Protein AF-A0A1G1Z8S8-F1 (afdb_monomer_lite)

Organism: NCBI:txid1797689

Foldseek 3Di:
DDDPVVVVVVVVVVLVVQLVVLVVLLCVLCVCVVVVVLVVDDPVVNVVSVVSNVVSVVSNVVSVVVVVVVVVVVVVVVVVVVD

Structure (mmCIF, N/CA/C/O backbone):
data_AF-A0A1G1Z8S8-F1
#
_entry.id   AF-A0A1G1Z8S8-F1
#
loop_
_atom_site.group_PDB
_atom_site.id
_atom_site.type_symbol
_atom_site.label_atom_id
_atom_site.label_alt_id
_atom_site.label_comp_id
_atom_site.label_asym_id
_atom_site.label_entity_id
_atom_site.label_seq_id
_atom_site.pdbx_PDB_ins_code
_atom_site.Cartn_x
_atom_site.Cartn_y
_atom_site.Cartn_z
_atom_site.occupancy
_atom_site.B_iso_or_equiv
_atom_site.auth_seq_id
_atom_site.auth_comp_id
_atom_site.auth_asym_id
_atom_site.auth_atom_id
_atom_site.pdbx_PDB_model_num
ATOM 1 N N . MET A 1 1 ? -16.894 22.712 24.497 1.00 42.72 1 MET A N 1
ATOM 2 C CA . MET A 1 1 ? -17.431 21.358 24.725 1.00 42.72 1 MET A CA 1
ATOM 3 C C . MET A 1 1 ? -17.263 20.643 23.403 1.00 42.72 1 MET A C 1
ATOM 5 O O . MET A 1 1 ? -17.942 21.034 22.467 1.00 42.72 1 MET A O 1
ATOM 9 N N . GLU A 1 2 ? -16.291 19.740 23.285 1.00 43.44 2 GLU A N 1
ATOM 10 C CA . GLU A 1 2 ? -16.157 18.913 22.077 1.00 43.44 2 GLU A CA 1
ATOM 11 C C . GLU A 1 2 ? -17.398 18.030 21.963 1.00 43.44 2 GLU A C 1
ATOM 13 O O . GLU A 1 2 ? -17.812 17.389 22.935 1.00 43.44 2 GLU A O 1
ATOM 18 N N . ASN A 1 3 ? -18.043 18.071 20.801 1.00 44.19 3 ASN A N 1
ATOM 19 C CA . ASN A 1 3 ? -19.206 17.251 20.524 1.00 44.19 3 ASN A CA 1
ATOM 20 C C . ASN A 1 3 ? -18.723 15.799 20.346 1.00 44.19 3 ASN A C 1
ATOM 22 O O . ASN A 1 3 ? -17.876 15.558 19.487 1.00 44.19 3 ASN A O 1
ATOM 26 N N . PRO A 1 4 ? -19.233 14.812 21.106 1.00 54.12 4 PRO A N 1
ATOM 27 C CA . PRO A 1 4 ? -18.753 13.429 21.030 1.00 54.12 4 PRO A CA 1
ATOM 28 C C . PRO A 1 4 ? -18.884 12.783 19.634 1.00 54.12 4 PRO A C 1
ATOM 30 O O . PRO A 1 4 ? -18.252 11.758 19.388 1.00 54.12 4 PRO A O 1
ATOM 33 N N . GLY A 1 5 ? -19.663 13.374 18.715 1.00 57.88 5 GLY A N 1
ATOM 34 C CA . GLY A 1 5 ? -19.733 12.962 17.308 1.00 57.88 5 GLY A CA 1
ATOM 35 C C . GLY A 1 5 ? -18.557 13.419 16.429 1.00 57.88 5 GLY A C 1
ATOM 36 O O . GLY A 1 5 ? -18.227 12.728 15.469 1.00 57.88 5 GLY A O 1
ATOM 37 N N . GLU A 1 6 ? -17.882 14.523 16.765 1.00 57.16 6 GLU A N 1
ATOM 38 C CA . GLU A 1 6 ? -16.802 15.094 15.936 1.00 57.16 6 GLU A CA 1
ATOM 39 C C . GLU A 1 6 ? -15.552 14.196 15.934 1.00 57.16 6 GLU A C 1
ATOM 41 O O . GLU A 1 6 ? -14.972 13.939 14.881 1.00 57.16 6 GLU A O 1
ATOM 46 N N . GLY A 1 7 ? -15.200 13.604 17.082 1.00 65.00 7 GLY A N 1
ATOM 47 C CA . GLY A 1 7 ? -14.021 12.734 17.191 1.00 65.00 7 GLY A CA 1
ATOM 48 C C . GLY A 1 7 ? -14.121 11.428 16.388 1.00 65.00 7 GLY A C 1
ATOM 49 O O . GLY A 1 7 ? -13.133 10.977 15.814 1.00 65.00 7 GLY A O 1
ATOM 50 N N . GLN A 1 8 ? -15.311 10.818 16.294 1.00 69.38 8 GLN A N 1
ATOM 51 C CA . GLN A 1 8 ? -15.499 9.599 15.490 1.00 69.38 8 GLN A CA 1
ATOM 52 C C . GLN A 1 8 ? -15.477 9.887 13.988 1.00 69.38 8 GLN A C 1
ATOM 54 O O . GLN A 1 8 ? -14.875 9.126 13.228 1.00 69.38 8 GLN A O 1
ATOM 59 N N . GLU A 1 9 ? -16.105 10.980 13.549 1.00 74.25 9 GLU A N 1
ATOM 60 C CA . GLU A 1 9 ? -16.058 11.385 12.143 1.00 74.25 9 GLU A CA 1
ATOM 61 C C . GLU A 1 9 ? -14.629 11.729 11.701 1.00 74.25 9 GLU A C 1
ATOM 63 O O . GLU A 1 9 ? -14.206 11.324 10.610 1.00 74.25 9 GLU A O 1
ATOM 68 N N . ASP A 1 10 ? -13.853 12.387 12.566 1.00 82.44 10 ASP A N 1
ATOM 69 C CA . ASP A 1 10 ? -12.445 12.683 12.310 1.00 82.44 10 ASP A CA 1
ATOM 70 C C . ASP A 1 10 ? -11.588 11.413 12.247 1.00 82.44 10 ASP A C 1
ATOM 72 O O . ASP A 1 10 ? -10.782 11.263 11.322 1.00 82.44 10 ASP A O 1
ATOM 76 N N . HIS A 1 11 ? -11.811 10.439 13.134 1.00 81.62 11 HIS A N 1
ATOM 77 C CA . HIS A 1 11 ? -11.124 9.143 13.073 1.00 81.62 11 HIS A CA 1
ATOM 78 C C . HIS A 1 11 ? -11.415 8.390 11.767 1.00 81.62 11 HIS A C 1
ATOM 80 O O . HIS A 1 11 ? -10.491 7.907 11.108 1.00 81.62 11 HIS A O 1
ATOM 86 N N . LEU A 1 12 ? -12.679 8.338 11.332 1.00 86.38 12 LEU A N 1
ATOM 87 C CA . LEU A 1 12 ? -13.056 7.696 10.068 1.00 86.38 12 LEU A CA 1
ATOM 88 C C . LEU A 1 12 ? -12.455 8.419 8.853 1.00 86.38 12 LEU A C 1
ATOM 90 O O . LEU A 1 12 ? -12.038 7.781 7.880 1.00 86.38 12 LEU A O 1
ATOM 94 N N . ARG A 1 13 ? -12.368 9.754 8.899 1.00 89.56 13 ARG A N 1
ATOM 95 C CA . ARG A 1 13 ? -11.717 10.557 7.857 1.00 89.56 13 ARG A CA 1
ATOM 96 C C . ARG A 1 13 ? -10.218 10.264 7.777 1.00 89.56 13 ARG A C 1
ATOM 98 O O . ARG A 1 13 ? -9.702 10.089 6.668 1.00 89.56 13 ARG A O 1
ATOM 105 N N . VAL A 1 14 ? -9.536 10.192 8.919 1.00 89.81 14 VAL A N 1
ATOM 106 C CA . VAL A 1 14 ? -8.108 9.851 9.004 1.00 89.81 14 VAL A CA 1
ATOM 107 C C . VAL A 1 14 ? -7.867 8.439 8.481 1.00 89.81 14 VAL A C 1
ATOM 109 O O . VAL A 1 14 ? -7.022 8.253 7.605 1.00 89.81 14 VAL A O 1
ATOM 112 N N . LEU A 1 15 ? -8.667 7.462 8.910 1.00 91.56 15 LEU A N 1
ATOM 113 C CA . LEU A 1 15 ? -8.597 6.089 8.415 1.00 91.56 15 LEU A CA 1
ATOM 114 C C . LEU A 1 15 ? -8.749 6.031 6.889 1.00 91.56 15 LEU A C 1
ATOM 116 O O . LEU A 1 15 ? -7.922 5.440 6.194 1.00 91.56 15 LEU A O 1
ATOM 120 N N . LYS A 1 16 ? -9.763 6.706 6.336 1.00 93.62 16 LYS A N 1
ATOM 121 C CA . LYS A 1 16 ? -9.973 6.785 4.883 1.00 93.62 16 LYS A CA 1
ATOM 122 C C . LYS A 1 16 ? -8.748 7.347 4.159 1.00 93.62 16 LYS A C 1
ATOM 124 O O . LYS A 1 16 ? -8.373 6.832 3.105 1.00 93.62 16 LYS A O 1
ATOM 129 N N . HIS A 1 17 ? -8.138 8.408 4.685 1.00 94.00 17 HIS A N 1
ATOM 130 C CA . HIS A 1 17 ? -6.922 8.985 4.112 1.00 94.00 17 HIS A CA 1
ATOM 131 C C . HIS A 1 17 ? -5.744 7.998 4.164 1.00 94.00 17 HIS A C 1
ATOM 133 O O . HIS A 1 17 ? -5.049 7.798 3.159 1.00 94.00 17 HIS A O 1
ATOM 139 N N . ASN A 1 18 ? -5.564 7.341 5.309 1.00 94.31 18 ASN A N 1
ATOM 140 C CA . ASN A 1 18 ? -4.475 6.403 5.553 1.00 94.31 18 ASN A CA 1
ATOM 141 C C . ASN A 1 18 ? -4.580 5.153 4.681 1.00 94.31 18 ASN A C 1
ATOM 143 O O . ASN A 1 18 ? -3.560 4.704 4.181 1.00 94.31 18 ASN A O 1
ATOM 147 N N . LEU A 1 19 ? -5.788 4.651 4.404 1.00 96.75 19 LEU A N 1
ATOM 148 C CA . LEU A 1 19 ? -6.011 3.550 3.459 1.00 96.75 19 LEU A CA 1
ATOM 149 C C . LEU A 1 19 ? -5.828 3.993 1.996 1.00 96.75 19 LEU A C 1
ATOM 151 O O . LEU A 1 19 ? -5.261 3.272 1.173 1.00 96.75 19 LEU A O 1
ATOM 155 N N . LYS A 1 20 ? -6.291 5.202 1.642 1.00 97.00 20 LYS A N 1
ATOM 156 C CA . LYS A 1 20 ? -6.225 5.715 0.262 1.00 97.00 20 LYS A CA 1
ATOM 157 C C . LYS A 1 20 ? -4.787 5.900 -0.225 1.00 97.00 20 LYS A C 1
ATOM 159 O O . LYS A 1 20 ? -4.518 5.696 -1.411 1.00 97.00 20 LYS A O 1
ATOM 164 N N . THR A 1 21 ? -3.883 6.307 0.658 1.00 97.38 21 THR A N 1
ATOM 165 C CA . THR A 1 21 ? -2.484 6.600 0.321 1.00 97.38 21 THR A CA 1
ATOM 166 C C . THR A 1 21 ? -1.732 5.379 -0.242 1.00 97.38 21 THR A C 1
ATOM 168 O O . THR A 1 21 ? -1.354 5.432 -1.417 1.00 97.38 21 THR A O 1
ATOM 171 N N . PRO A 1 22 ? -1.566 4.257 0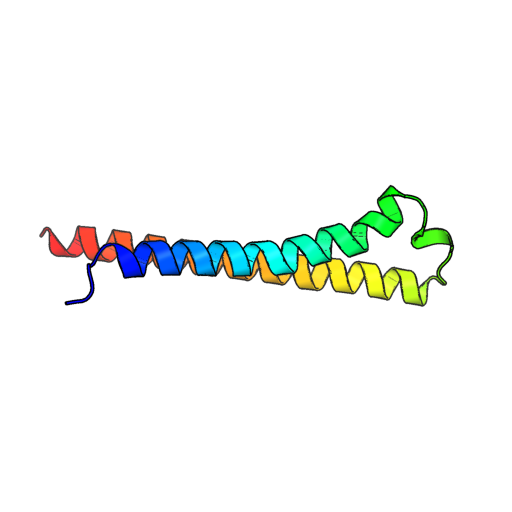.491 1.00 97.75 22 PRO A N 1
ATOM 172 C CA . PRO A 1 22 ? -0.905 3.060 -0.027 1.00 97.75 22 PRO A CA 1
ATOM 173 C C . PRO A 1 22 ? -1.653 2.474 -1.228 1.00 97.75 22 PRO A C 1
ATOM 175 O O . PRO A 1 22 ? -1.019 2.107 -2.214 1.00 97.75 22 PRO A O 1
ATOM 178 N N . LEU A 1 23 ? -2.993 2.492 -1.235 1.00 98.50 23 LEU A N 1
ATOM 179 C CA . LEU A 1 23 ? -3.781 2.037 -2.385 1.00 98.50 23 LEU A CA 1
ATOM 180 C C . LEU A 1 23 ? -3.476 2.836 -3.664 1.00 98.50 23 LEU A C 1
ATOM 182 O O . LEU A 1 23 ? -3.388 2.270 -4.755 1.00 98.50 23 LEU A O 1
ATOM 186 N N . THR A 1 24 ? -3.307 4.155 -3.547 1.00 98.38 24 THR A N 1
ATOM 187 C CA . THR A 1 24 ? -2.945 5.015 -4.684 1.00 98.38 24 THR A CA 1
ATOM 188 C C . THR A 1 24 ? -1.573 4.631 -5.231 1.00 98.38 24 THR A C 1
ATOM 190 O O . THR A 1 24 ? -1.406 4.543 -6.447 1.00 98.38 24 THR A O 1
ATOM 193 N N . VAL A 1 25 ? -0.616 4.331 -4.349 1.00 98.44 25 VAL A N 1
ATOM 194 C CA . VAL A 1 25 ? 0.733 3.893 -4.728 1.00 98.44 25 VAL A CA 1
ATOM 195 C C . VAL A 1 25 ? 0.708 2.527 -5.418 1.00 98.44 25 VAL A C 1
ATOM 197 O O . VAL A 1 25 ? 1.288 2.391 -6.496 1.00 98.44 25 VAL A O 1
ATOM 200 N N . VAL A 1 26 ? -0.013 1.545 -4.860 1.00 98.62 26 VAL A N 1
ATOM 201 C CA . VAL A 1 26 ? -0.199 0.212 -5.467 1.00 98.62 26 VAL A CA 1
ATOM 202 C C . VAL A 1 26 ? -0.742 0.351 -6.887 1.00 98.62 26 VAL A C 1
ATOM 204 O O . VAL A 1 26 ? -0.148 -0.149 -7.843 1.00 98.62 26 VAL A O 1
ATOM 207 N N . LYS A 1 27 ? -1.843 1.093 -7.049 1.00 98.44 27 LYS A N 1
ATOM 208 C CA . LYS A 1 27 ? -2.459 1.320 -8.362 1.00 98.44 27 LYS A CA 1
ATOM 209 C C . LYS A 1 27 ? -1.519 2.051 -9.320 1.00 98.44 27 LYS A C 1
ATOM 211 O O . LYS A 1 27 ? -1.490 1.714 -10.500 1.00 98.44 27 LYS A O 1
ATOM 216 N N . GLY A 1 28 ? -0.763 3.031 -8.825 1.00 98.31 28 GLY A N 1
ATOM 217 C CA . GLY A 1 28 ? 0.208 3.790 -9.607 1.00 98.31 28 GLY A CA 1
ATOM 218 C C . GLY A 1 28 ? 1.292 2.894 -10.200 1.00 98.31 28 GLY A C 1
ATOM 219 O O . GLY A 1 28 ? 1.461 2.872 -11.417 1.00 98.31 28 GLY A O 1
ATOM 220 N N . TYR A 1 29 ? 1.969 2.093 -9.376 1.00 98.31 29 TYR A N 1
ATOM 221 C CA . TYR A 1 29 ? 3.012 1.187 -9.866 1.00 98.31 29 TYR A CA 1
ATOM 222 C C . TYR A 1 29 ? 2.456 0.081 -10.769 1.00 98.31 29 TYR A C 1
ATOM 224 O O . TYR A 1 29 ? 3.016 -0.172 -11.833 1.00 98.31 29 TYR A O 1
ATOM 232 N N . LEU A 1 30 ? 1.324 -0.536 -10.418 1.00 98.12 30 LEU A N 1
ATOM 233 C CA . LEU A 1 30 ? 0.724 -1.582 -11.256 1.00 98.12 30 LEU 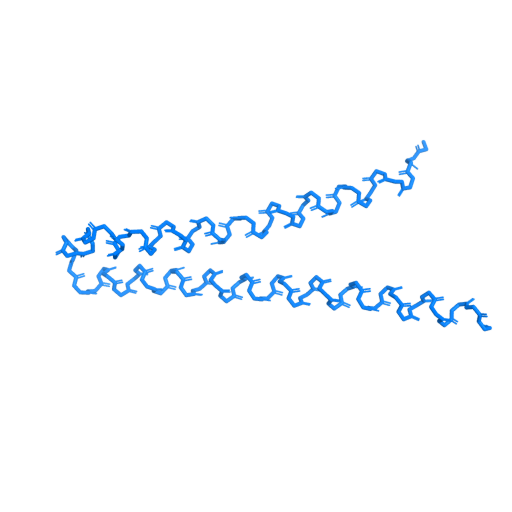A CA 1
ATOM 234 C C . LEU A 1 30 ? 0.171 -1.044 -12.587 1.00 98.12 30 LEU A C 1
ATOM 236 O O . LEU A 1 30 ? 0.063 -1.797 -13.556 1.00 98.12 30 LEU A O 1
ATOM 240 N N . SER A 1 31 ? -0.110 0.261 -12.686 1.00 98.19 31 SER A N 1
ATOM 241 C CA . SER A 1 31 ? -0.527 0.882 -13.950 1.00 98.19 31 SER A CA 1
ATOM 242 C C . SER A 1 31 ? 0.529 0.766 -15.055 1.00 98.19 31 SER A C 1
ATOM 244 O O . SER A 1 31 ? 0.166 0.736 -16.231 1.00 98.19 31 SER A O 1
ATOM 246 N N . PHE A 1 32 ? 1.814 0.620 -14.703 1.00 97.94 32 PHE A N 1
ATOM 247 C CA . PHE A 1 32 ? 2.871 0.397 -15.688 1.00 97.94 32 PHE A CA 1
ATOM 248 C C . PHE A 1 32 ? 2.693 -0.923 -16.441 1.00 97.94 32 PHE A C 1
ATOM 250 O O . PHE A 1 32 ? 2.925 -0.943 -17.644 1.00 97.94 32 PHE A O 1
ATOM 257 N N . TRP A 1 33 ? 2.252 -1.990 -15.766 1.00 97.75 33 TRP A N 1
ATOM 258 C CA . TRP A 1 33 ? 1.945 -3.277 -16.405 1.00 97.75 33 TRP A CA 1
ATOM 259 C C . TRP A 1 33 ? 0.616 -3.245 -17.139 1.00 97.75 33 TRP A C 1
ATOM 261 O O . TRP A 1 33 ? 0.510 -3.787 -18.228 1.00 97.75 33 TRP A O 1
ATOM 271 N N . LYS A 1 34 ? -0.392 -2.568 -16.578 1.00 97.69 34 LYS A N 1
ATOM 272 C CA . LYS A 1 34 ? -1.695 -2.423 -17.239 1.00 97.69 34 LYS A CA 1
ATOM 273 C C . LYS A 1 34 ? -1.586 -1.756 -18.618 1.00 97.69 34 LYS A C 1
ATOM 275 O O . LYS A 1 34 ? -2.378 -2.063 -19.500 1.00 97.69 34 LYS A O 1
ATOM 280 N N . ASN A 1 35 ? -0.643 -0.827 -18.771 1.00 97.12 35 ASN A N 1
ATOM 281 C CA . ASN A 1 35 ? -0.464 -0.017 -19.977 1.00 97.12 35 ASN A CA 1
ATOM 282 C C . ASN A 1 35 ? 0.792 -0.412 -20.784 1.00 97.12 35 ASN A C 1
ATOM 284 O O . ASN A 1 35 ? 1.302 0.428 -21.529 1.00 97.12 35 ASN A O 1
ATOM 288 N N . ASP A 1 36 ? 1.369 -1.600 -20.547 1.00 97.31 36 ASP A N 1
ATOM 289 C CA . ASP A 1 36 ? 2.615 -2.113 -21.162 1.00 97.31 36 ASP A CA 1
ATOM 290 C C . ASP A 1 36 ? 3.837 -1.170 -21.081 1.00 97.31 36 ASP A C 1
ATOM 292 O O . ASP A 1 36 ? 4.867 -1.340 -21.739 1.00 97.31 36 ASP A O 1
ATOM 296 N N . SER A 1 37 ? 3.757 -0.141 -20.238 1.00 96.62 37 SER A N 1
ATOM 297 C CA . SER A 1 37 ? 4.794 0.875 -20.068 1.00 96.62 37 SER A CA 1
ATOM 298 C C . SER A 1 37 ? 5.981 0.345 -19.265 1.00 96.62 37 SER A C 1
ATOM 300 O O . SER A 1 37 ? 7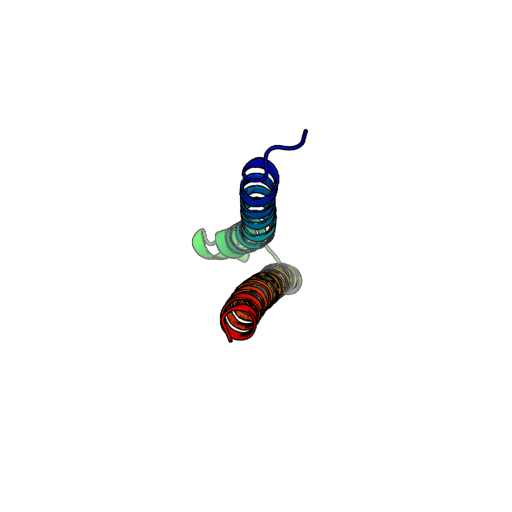.078 0.894 -19.363 1.00 96.62 37 SER A O 1
ATOM 302 N N . ASN A 1 38 ? 5.792 -0.747 -18.515 1.00 96.38 38 ASN A N 1
ATOM 303 C CA . ASN A 1 38 ? 6.853 -1.467 -17.810 1.00 96.38 38 ASN A CA 1
ATOM 304 C C . ASN A 1 38 ? 7.974 -1.937 -18.762 1.00 96.38 38 ASN A C 1
ATOM 306 O O . ASN A 1 38 ? 9.134 -1.969 -18.354 1.00 96.38 38 ASN A O 1
ATOM 310 N N . LEU A 1 39 ? 7.652 -2.240 -20.028 1.00 96.44 39 LEU A N 1
ATOM 311 C CA . LEU A 1 39 ? 8.605 -2.724 -21.038 1.00 96.44 39 LEU A CA 1
ATOM 312 C C . LEU A 1 39 ? 9.694 -1.699 -21.388 1.00 96.44 39 LEU A C 1
ATOM 314 O O . LEU A 1 39 ? 10.753 -2.065 -21.890 1.00 96.44 39 LEU A O 1
ATOM 318 N N . ARG A 1 40 ? 9.464 -0.414 -21.087 1.00 97.12 40 ARG A N 1
ATOM 319 C CA . ARG A 1 40 ? 10.441 0.670 -21.289 1.00 97.12 40 ARG A CA 1
ATOM 320 C C . ARG A 1 40 ? 11.547 0.687 -20.233 1.00 97.12 40 ARG A C 1
ATOM 322 O O . ARG A 1 40 ? 12.507 1.441 -20.367 1.00 97.12 40 ARG A O 1
ATOM 329 N N . PHE A 1 41 ? 11.409 -0.104 -19.172 1.00 96.69 41 PHE A N 1
ATOM 330 C CA . PHE A 1 41 ? 12.328 -0.114 -18.041 1.00 96.69 41 PHE A CA 1
ATOM 331 C C . PHE A 1 41 ? 13.157 -1.404 -18.010 1.00 96.69 41 PHE A C 1
ATOM 333 O O . PHE A 1 41 ? 12.631 -2.479 -18.303 1.00 96.69 41 PHE A O 1
ATOM 340 N N . PRO A 1 42 ? 14.436 -1.345 -17.595 1.00 98.06 42 PRO A N 1
ATOM 341 C CA . PRO A 1 42 ? 15.255 -2.543 -17.440 1.00 98.06 42 PRO A CA 1
ATOM 342 C C . PRO A 1 42 ? 14.699 -3.459 -16.333 1.00 98.06 42 PRO A C 1
ATOM 344 O O . PRO A 1 42 ? 14.072 -2.959 -15.390 1.00 98.06 42 PRO A O 1
ATOM 347 N N . PRO A 1 43 ? 14.983 -4.778 -16.360 1.00 97.81 43 PRO A N 1
ATOM 348 C CA . PRO A 1 43 ? 14.421 -5.743 -15.407 1.00 97.81 43 PRO A CA 1
ATOM 349 C C . PRO A 1 43 ? 14.608 -5.361 -13.933 1.00 97.81 43 PRO A C 1
ATOM 351 O O . PRO A 1 43 ? 13.689 -5.502 -13.127 1.00 97.81 43 PRO A O 1
ATOM 354 N N . LYS A 1 44 ? 15.770 -4.794 -13.576 1.00 97.94 44 LYS A N 1
ATOM 355 C CA . LYS A 1 44 ? 16.038 -4.304 -12.214 1.00 97.94 44 LYS A CA 1
ATOM 356 C C . LYS A 1 44 ? 15.024 -3.242 -11.775 1.00 97.94 44 LYS A C 1
ATOM 358 O O . LYS A 1 44 ? 14.536 -3.292 -10.651 1.00 97.94 44 LYS A O 1
ATOM 363 N N . LYS A 1 45 ? 14.667 -2.315 -12.669 1.00 97.88 45 LYS A N 1
ATOM 364 C CA . LYS A 1 45 ? 13.728 -1.232 -12.367 1.00 97.88 45 LYS A CA 1
ATOM 365 C C . LYS A 1 45 ? 12.281 -1.721 -12.315 1.00 97.88 45 LYS A C 1
ATOM 367 O O . LYS A 1 45 ? 11.526 -1.283 -11.454 1.00 97.88 45 LYS A O 1
ATOM 372 N N . GLN A 1 46 ? 11.921 -2.680 -13.170 1.00 98.12 46 GLN A N 1
ATOM 373 C CA . GLN A 1 46 ? 10.626 -3.359 -13.082 1.00 98.12 46 GLN A CA 1
ATOM 374 C C . GLN A 1 46 ? 10.468 -4.057 -11.724 1.00 98.12 46 GLN A C 1
ATOM 376 O O . GLN A 1 46 ? 9.448 -3.884 -11.063 1.00 98.12 46 GLN A O 1
ATOM 381 N N . LYS A 1 47 ? 11.505 -4.768 -11.255 1.00 98.25 47 LYS A N 1
ATOM 382 C CA . LYS A 1 47 ? 11.505 -5.391 -9.924 1.00 98.25 47 LYS A CA 1
ATOM 383 C C . LYS A 1 47 ? 11.301 -4.361 -8.810 1.00 98.25 47 LYS A C 1
ATOM 385 O O . LYS A 1 47 ? 10.488 -4.600 -7.927 1.00 98.25 47 LYS A O 1
ATOM 390 N N . GLU A 1 48 ? 11.979 -3.213 -8.861 1.00 98.25 48 GLU A N 1
ATOM 391 C CA . GLU A 1 48 ? 11.771 -2.124 -7.890 1.00 98.25 48 GLU A CA 1
ATOM 392 C C . GLU A 1 48 ? 10.313 -1.647 -7.841 1.00 98.25 48 GLU A C 1
ATOM 394 O O . GLU A 1 48 ? 9.774 -1.460 -6.755 1.00 98.25 48 GLU A O 1
ATOM 399 N N . PHE A 1 49 ? 9.653 -1.493 -8.990 1.00 98.19 49 PHE A N 1
ATOM 400 C CA . PHE A 1 49 ? 8.244 -1.099 -9.046 1.00 98.19 49 PHE A CA 1
ATOM 401 C C . PHE A 1 49 ? 7.307 -2.159 -8.451 1.00 98.19 49 PHE A C 1
ATOM 403 O O . PHE A 1 49 ? 6.405 -1.800 -7.695 1.00 98.19 49 PHE A O 1
ATOM 410 N N . VAL A 1 50 ? 7.538 -3.451 -8.728 1.00 98.38 50 VAL A N 1
ATOM 411 C CA . VAL A 1 50 ? 6.769 -4.544 -8.100 1.00 98.38 50 VAL A CA 1
ATOM 412 C C . VAL A 1 50 ? 6.977 -4.544 -6.590 1.00 98.38 50 VAL A C 1
ATOM 414 O O . VAL A 1 50 ? 6.000 -4.607 -5.853 1.00 98.38 50 VAL A O 1
ATOM 417 N N . MET A 1 51 ? 8.224 -4.423 -6.120 1.00 98.56 51 MET A N 1
ATOM 418 C CA . MET A 1 51 ? 8.520 -4.374 -4.684 1.00 98.56 51 MET A CA 1
ATOM 419 C C . MET A 1 51 ? 7.822 -3.186 -4.020 1.00 98.56 51 MET A C 1
ATOM 421 O O . MET A 1 51 ? 7.214 -3.349 -2.973 1.00 98.56 51 MET A O 1
ATOM 425 N N . LYS A 1 52 ? 7.811 -2.009 -4.659 1.00 98.50 52 LYS A N 1
ATOM 426 C CA . LYS A 1 52 ? 7.090 -0.843 -4.130 1.00 98.50 52 LYS A CA 1
ATOM 427 C C . LYS A 1 52 ? 5.579 -1.046 -4.084 1.00 98.50 52 LYS A C 1
ATOM 429 O O . LYS A 1 52 ? 4.945 -0.570 -3.144 1.00 98.50 52 LYS A O 1
ATOM 434 N N . ALA A 1 53 ? 4.995 -1.726 -5.068 1.00 98.56 53 ALA A N 1
ATOM 435 C CA . ALA A 1 53 ? 3.584 -2.090 -5.021 1.00 98.56 53 ALA A CA 1
ATOM 436 C C . ALA A 1 53 ? 3.311 -3.076 -3.873 1.00 98.56 53 ALA A C 1
ATOM 438 O O . ALA A 1 53 ? 2.395 -2.842 -3.0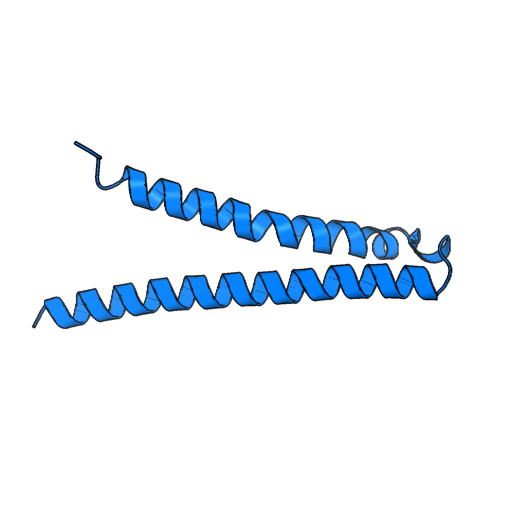92 1.00 98.56 53 ALA A O 1
ATOM 439 N N . LEU A 1 54 ? 4.136 -4.115 -3.726 1.00 98.75 54 LEU A N 1
ATOM 440 C CA . LEU A 1 54 ? 3.993 -5.123 -2.675 1.00 98.75 54 LEU A CA 1
ATOM 441 C C . LEU A 1 54 ? 4.119 -4.516 -1.271 1.00 98.75 54 LEU A C 1
ATOM 443 O O . LEU A 1 54 ? 3.200 -4.664 -0.476 1.00 98.75 54 LEU A O 1
ATOM 447 N N . GLU A 1 55 ? 5.167 -3.726 -1.014 1.00 98.62 55 GLU A N 1
ATOM 448 C CA . GLU A 1 55 ? 5.370 -3.026 0.266 1.00 98.62 55 GLU A CA 1
ATOM 449 C C . GLU A 1 55 ? 4.144 -2.183 0.669 1.00 98.62 55 GLU A C 1
ATOM 451 O O . GLU A 1 55 ? 3.842 -2.025 1.847 1.00 98.62 55 GLU A O 1
ATOM 456 N N . ASN A 1 56 ? 3.442 -1.579 -0.298 1.00 98.56 56 ASN A N 1
ATOM 457 C CA . ASN A 1 56 ? 2.245 -0.784 -0.007 1.00 98.56 56 ASN A CA 1
ATOM 458 C C . ASN A 1 56 ? 0.982 -1.639 0.135 1.00 98.56 56 ASN A C 1
ATOM 460 O O . ASN A 1 56 ? 0.071 -1.233 0.850 1.00 98.56 56 ASN A O 1
ATOM 464 N N . ALA A 1 57 ? 0.916 -2.800 -0.516 1.00 98.75 57 ALA A N 1
ATOM 465 C CA . ALA A 1 57 ? -0.155 -3.761 -0.290 1.00 98.75 57 ALA A CA 1
ATOM 466 C C . ALA A 1 57 ? -0.071 -4.349 1.130 1.00 98.75 57 ALA A C 1
ATOM 468 O O . ALA A 1 57 ? -1.081 -4.372 1.824 1.00 98.75 57 ALA A O 1
ATOM 469 N N . GLU A 1 58 ? 1.129 -4.707 1.591 1.00 98.56 58 GLU A N 1
ATOM 470 C CA . GLU A 1 58 ? 1.378 -5.193 2.959 1.00 98.56 58 GLU A CA 1
ATOM 471 C C . GLU A 1 58 ? 1.032 -4.125 4.009 1.00 98.56 58 GLU A C 1
ATOM 473 O O . GLU A 1 58 ? 0.333 -4.401 4.979 1.00 98.56 58 GLU A O 1
ATOM 478 N N . LYS A 1 59 ? 1.413 -2.859 3.781 1.00 97.94 59 LYS A N 1
ATOM 479 C CA . LYS A 1 59 ? 0.988 -1.743 4.652 1.00 97.94 59 LYS A CA 1
ATOM 480 C C . LYS A 1 59 ? -0.526 -1.565 4.700 1.00 97.94 59 LYS A C 1
ATOM 482 O O . LYS A 1 59 ? -1.073 -1.178 5.728 1.00 97.94 59 LYS A O 1
ATOM 487 N N . LEU A 1 60 ? -1.206 -1.766 3.571 1.00 98.12 60 LEU A N 1
ATOM 488 C CA . LEU A 1 60 ? -2.661 -1.681 3.521 1.00 98.12 60 LEU A CA 1
ATOM 489 C C . LEU A 1 60 ? -3.297 -2.817 4.333 1.00 98.12 60 LEU A C 1
ATOM 491 O O . LEU A 1 60 ? -4.257 -2.564 5.053 1.00 98.12 60 LEU A O 1
ATOM 495 N N . GLU A 1 61 ? -2.754 -4.030 4.238 1.00 98.31 61 GLU A N 1
ATOM 496 C CA . GLU A 1 61 ? -3.170 -5.174 5.052 1.00 98.31 61 GLU A CA 1
ATOM 497 C C . GLU A 1 61 ? -2.996 -4.892 6.550 1.00 98.31 61 GLU A C 1
ATOM 499 O O . GLU A 1 61 ? -3.946 -5.059 7.311 1.00 98.31 61 GLU A O 1
ATOM 504 N N . GLU A 1 62 ? -1.836 -4.375 6.965 1.00 97.44 62 GLU A N 1
ATOM 505 C CA . GLU A 1 62 ? -1.578 -3.988 8.357 1.00 97.44 62 GLU A CA 1
ATOM 506 C C . GLU A 1 62 ? -2.599 -2.955 8.856 1.00 97.44 62 GLU A C 1
ATOM 508 O O . GLU A 1 62 ? -3.245 -3.170 9.880 1.00 97.44 62 GLU A O 1
ATOM 513 N N . LEU A 1 63 ? -2.827 -1.877 8.095 1.00 96.06 63 LEU A N 1
ATOM 514 C CA . LEU A 1 63 ? -3.805 -0.845 8.453 1.00 96.06 63 LEU A CA 1
ATOM 515 C C . LEU A 1 63 ? -5.221 -1.408 8.603 1.00 96.06 63 LEU A C 1
ATOM 517 O O . LEU A 1 63 ? -5.939 -1.022 9.525 1.00 96.06 63 LEU A O 1
ATOM 521 N N . ILE A 1 64 ? -5.634 -2.299 7.6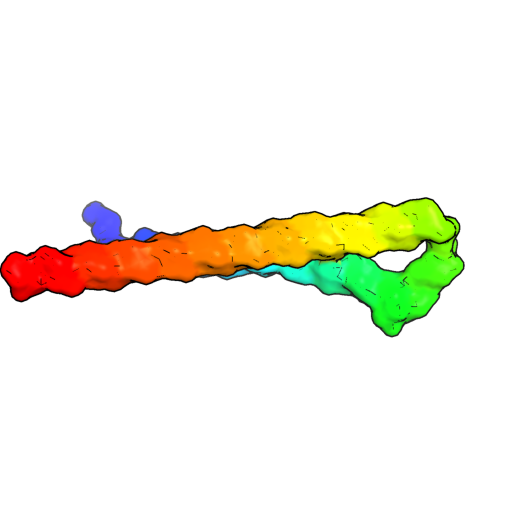99 1.00 95.88 64 ILE A N 1
ATOM 522 C CA . ILE A 1 64 ? -6.941 -2.956 7.763 1.00 95.88 64 ILE A CA 1
ATOM 523 C C . ILE A 1 64 ? -7.036 -3.786 9.044 1.00 95.88 64 ILE A C 1
ATOM 525 O O . ILE A 1 64 ? -7.980 -3.599 9.813 1.00 95.88 64 ILE A O 1
ATOM 529 N N . ASN A 1 65 ? -6.050 -4.646 9.300 1.00 96.38 65 ASN A N 1
ATOM 530 C CA . ASN A 1 65 ? -6.042 -5.532 10.460 1.00 96.38 65 ASN A CA 1
ATOM 531 C C . ASN A 1 65 ? -6.075 -4.741 11.772 1.00 96.38 65 ASN A C 1
ATOM 533 O O . ASN A 1 65 ? -6.966 -4.966 12.589 1.00 96.38 65 ASN A O 1
ATOM 537 N N . THR A 1 66 ? -5.196 -3.747 11.937 1.00 93.81 66 THR A N 1
ATOM 538 C CA . THR A 1 66 ? -5.171 -2.896 13.138 1.00 93.81 66 THR A CA 1
ATOM 539 C C . THR A 1 66 ? -6.504 -2.185 13.356 1.00 93.81 66 THR A C 1
ATOM 541 O O . THR A 1 66 ? -7.025 -2.179 14.469 1.00 93.81 66 THR A O 1
ATOM 544 N N . THR A 1 67 ? -7.105 -1.647 12.293 1.00 91.38 67 THR A N 1
ATOM 545 C CA . THR A 1 67 ? -8.396 -0.952 12.396 1.00 91.38 67 THR A CA 1
ATOM 546 C C . THR A 1 67 ? -9.502 -1.890 12.876 1.00 91.38 67 THR A C 1
ATOM 548 O O . THR A 1 67 ? -10.277 -1.541 13.765 1.00 91.38 67 THR A O 1
ATOM 551 N N . PHE A 1 68 ? -9.603 -3.088 12.296 1.00 91.50 68 PHE A N 1
ATOM 552 C CA . PHE A 1 68 ? -10.632 -4.043 12.702 1.00 91.50 68 PHE A CA 1
ATOM 553 C C . PHE A 1 68 ? -10.393 -4.580 14.115 1.00 91.50 68 PHE A C 1
ATOM 555 O O . PHE A 1 68 ? -11.358 -4.743 14.858 1.00 91.50 68 PHE A O 1
ATOM 562 N N . GLU A 1 69 ? -9.142 -4.800 14.520 1.00 93.44 69 GLU A N 1
ATOM 563 C CA . GLU A 1 69 ? -8.808 -5.170 15.898 1.00 93.44 69 GLU A CA 1
ATOM 564 C C . GLU A 1 69 ? -9.262 -4.120 16.916 1.00 93.44 69 GLU A C 1
ATOM 566 O O . GLU A 1 69 ? -9.806 -4.475 17.961 1.00 93.44 69 GLU A O 1
ATOM 571 N N . GLU A 1 70 ? -9.060 -2.833 16.632 1.00 88.94 70 GLU A N 1
ATOM 572 C CA . GLU A 1 70 ? -9.519 -1.739 17.497 1.00 88.94 70 GLU A CA 1
ATOM 573 C C . GLU A 1 70 ? -11.044 -1.708 17.602 1.00 88.94 70 GLU A C 1
ATOM 575 O O . GLU A 1 70 ? -11.590 -1.666 18.706 1.00 88.94 70 GLU A O 1
ATOM 580 N N . ILE A 1 71 ? -11.730 -1.822 16.462 1.00 89.00 71 ILE A N 1
ATOM 581 C CA . ILE A 1 71 ? -13.191 -1.881 16.411 1.00 89.00 71 ILE A CA 1
ATOM 582 C C . ILE A 1 71 ? -13.708 -3.064 17.242 1.00 89.00 71 ILE A C 1
ATOM 584 O O . ILE A 1 71 ? -14.612 -2.886 18.056 1.00 89.00 71 ILE A O 1
ATOM 588 N N . MET A 1 72 ? -13.128 -4.258 17.082 1.00 90.69 72 MET A N 1
ATOM 589 C CA . MET A 1 72 ? -13.525 -5.457 17.833 1.00 90.69 72 MET A CA 1
ATOM 590 C C . MET A 1 72 ? -13.308 -5.286 19.343 1.00 90.69 72 MET A C 1
ATOM 592 O O . MET A 1 72 ? -14.227 -5.546 20.120 1.00 90.69 72 MET A O 1
ATOM 596 N N . LYS A 1 73 ? -12.152 -4.755 19.764 1.00 89.00 73 LYS A N 1
ATOM 597 C CA . LYS A 1 73 ? -11.868 -4.451 21.180 1.00 89.00 73 LYS A CA 1
ATOM 598 C C . LYS A 1 73 ? -12.885 -3.476 21.776 1.00 89.00 73 LYS A C 1
ATOM 600 O O . LYS A 1 73 ? -13.249 -3.593 22.947 1.00 89.00 73 LYS A O 1
ATOM 605 N N . ASP A 1 74 ? -13.343 -2.502 20.996 1.00 86.50 74 ASP A N 1
ATOM 606 C CA . ASP A 1 74 ? -14.348 -1.538 21.444 1.00 86.50 74 ASP A CA 1
ATOM 607 C C . ASP A 1 74 ? -15.748 -2.153 21.571 1.00 86.50 74 ASP A C 1
ATOM 609 O O . ASP A 1 74 ? -16.505 -1.754 22.462 1.00 86.50 74 ASP A O 1
ATOM 613 N N . TYR A 1 75 ? -16.090 -3.139 20.736 1.00 85.44 75 TYR A N 1
ATOM 614 C CA . TYR A 1 75 ? -17.321 -3.920 20.889 1.00 85.44 75 TYR A CA 1
ATOM 615 C C . TYR A 1 75 ? -17.292 -4.782 22.161 1.00 85.44 75 TYR A C 1
ATOM 617 O O . TYR A 1 75 ? -18.217 -4.685 22.968 1.00 85.44 75 TYR A O 1
ATOM 625 N N . GLU A 1 76 ? -16.211 -5.527 22.410 1.00 85.88 76 GLU A N 1
ATOM 626 C CA . GLU A 1 76 ? -16.069 -6.387 23.602 1.00 85.88 76 GLU A CA 1
ATOM 627 C C . GLU A 1 76 ? -16.159 -5.591 24.918 1.00 85.88 76 GLU A C 1
ATOM 629 O O . GLU A 1 76 ? -16.802 -6.006 25.885 1.00 85.88 76 GLU A O 1
ATOM 634 N N . LYS A 1 77 ? -15.556 -4.395 24.966 1.00 80.12 77 LYS A N 1
ATOM 635 C CA . LYS A 1 77 ? -15.638 -3.501 26.137 1.00 80.12 77 LYS A CA 1
ATOM 636 C C . LYS A 1 77 ? -17.054 -2.999 26.411 1.00 80.12 77 LYS A C 1
ATOM 638 O O . LYS A 1 77 ? -17.379 -2.725 27.567 1.00 80.12 77 LYS A O 1
ATOM 643 N N . LYS A 1 78 ? -17.866 -2.797 25.369 1.00 77.38 78 LYS A N 1
ATOM 644 C CA . LYS A 1 78 ? -19.263 -2.367 25.522 1.00 77.38 78 LYS A CA 1
ATOM 645 C C . LYS A 1 78 ? -20.120 -3.506 26.057 1.00 77.38 78 LYS A C 1
ATOM 647 O O . LYS A 1 78 ? -20.936 -3.255 26.932 1.00 77.38 78 LYS A O 1
ATOM 652 N N . GLU A 1 79 ? -19.894 -4.731 25.595 1.00 74.25 79 GLU A N 1
ATOM 653 C CA . GLU A 1 79 ? -20.623 -5.919 26.051 1.00 74.25 79 GLU A CA 1
ATOM 654 C C . GLU A 1 79 ? -20.332 -6.240 27.529 1.00 74.25 79 GLU A C 1
ATOM 656 O O . GLU A 1 79 ? -21.256 -6.407 28.322 1.00 74.25 79 GLU A O 1
ATOM 661 N N . ASN A 1 80 ? -19.064 -6.168 27.949 1.00 68.06 80 ASN A N 1
ATOM 662 C CA . ASN A 1 80 ? -18.655 -6.412 29.341 1.00 68.06 80 ASN A CA 1
ATOM 663 C C . ASN A 1 80 ? -19.047 -5.309 30.346 1.00 68.06 80 ASN A C 1
ATOM 665 O O . ASN A 1 80 ? -18.875 -5.497 31.546 1.00 68.06 80 ASN A O 1
ATOM 669 N N . LYS A 1 81 ? -19.542 -4.149 29.892 1.00 61.81 81 LYS A N 1
ATOM 670 C CA . LYS A 1 81 ? -20.052 -3.071 30.767 1.00 61.81 81 LYS A CA 1
ATOM 671 C C . LYS A 1 81 ? -21.556 -3.165 31.046 1.00 61.81 81 LYS A C 1
ATOM 673 O O . LYS A 1 81 ? -22.070 -2.349 31.807 1.00 61.81 81 LYS A O 1
ATOM 678 N N . VAL A 1 82 ? -22.259 -4.094 30.399 1.00 57.66 82 VAL A N 1
ATOM 679 C CA . VAL A 1 82 ? -23.721 -4.261 30.509 1.00 57.66 82 VAL A CA 1
ATOM 680 C C . VAL A 1 82 ? -24.098 -5.351 31.532 1.00 57.66 82 VAL A C 1
ATOM 682 O O . VAL A 1 82 ? -25.282 -5.589 31.758 1.00 57.66 82 VAL A O 1
ATOM 685 N N . ILE A 1 83 ? -23.111 -5.963 32.199 1.00 46.66 83 ILE A N 1
ATOM 686 C CA . ILE A 1 83 ? -23.289 -6.958 33.273 1.00 46.66 83 ILE A CA 1
ATOM 687 C C . ILE A 1 83 ? -22.876 -6.360 34.618 1.00 46.66 83 ILE A C 1
ATOM 689 O O . ILE A 1 83 ? -21.787 -5.744 34.674 1.00 46.66 83 ILE A O 1
#

InterPro domains:
  IPR003661 Signal transduction histidine kinase, dimerisation/phosphoacceptor domain [PF00512] (10-67)
  IPR003661 Signal transduction histidine kinase, dimerisation/phosphoacceptor domain [SM00388] (7-76)
  IPR003661 Signal transduction histidine kinase, dimerisation/phosphoacceptor domain [cd00082] (12-65)
  IPR036097 Signal transduction histidine kinase, dimerisation/phosphoacceptor domain superfamily [SSF47384] (8-67)

Radius of gyration: 19.15 Å; chains: 1; bounding box: 40×28×55 Å

Secondary structure (DSSP, 8-state):
---HHHHHHHHHHHHHHHHHHHHHHHHHHHHHHHTTGGGG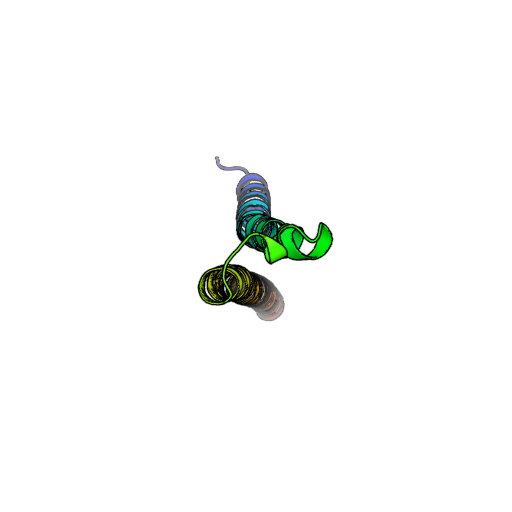S-HHHHHHHHHHHHHHHHHHHHHHHHHHHHHHHHHHHHHTT--

Sequence (83 aa):
MENPGEGQEDHLRVLKHNLKTPLTVVKGYLSFWKNDSNLRFPPKKQKEFVMKALENAEKLEELINTTFEEIMKDYEKKENKVI

pLDDT: mean 88.68, std 15.1, range [42.72, 98.75]